Protein AF-A0A540LU12-F1 (afdb_monomer_lite)

Foldseek 3Di:
DDFPQDPDDDDPPDFDADLVRDTDDCVVLPPAAERETEAFLQDPCRVVVLVVVVVVCVVCVVVRYDYHYHHDCPPVNRHVDRSVVVVCSCCVPRVDDD

Structure (mmCIF, N/CA/C/O backbone):
data_AF-A0A540LU12-F1
#
_entry.id   AF-A0A540LU12-F1
#
loop_
_atom_site.group_PDB
_atom_site.id
_atom_site.type_symbol
_atom_site.label_atom_id
_atom_site.label_alt_id
_atom_site.label_comp_id
_atom_site.label_asym_id
_atom_site.label_entity_id
_atom_site.label_seq_id
_atom_site.pdbx_PDB_ins_code
_atom_site.Cartn_x
_atom_site.Cartn_y
_atom_site.Cartn_z
_atom_site.occupancy
_atom_site.B_iso_or_equiv
_atom_site.auth_seq_id
_atom_site.auth_comp_id
_atom_site.auth_asym_id
_atom_site.auth_atom_id
_atom_site.pdbx_PDB_model_num
ATOM 1 N N . MET A 1 1 ? -1.077 17.130 -10.928 1.00 44.38 1 MET A N 1
ATOM 2 C CA . MET A 1 1 ? -1.727 16.957 -9.616 1.00 44.38 1 MET A CA 1
ATOM 3 C C . MET A 1 1 ? -2.831 15.933 -9.783 1.00 44.38 1 MET A C 1
ATOM 5 O O . MET A 1 1 ? -3.861 16.277 -10.338 1.00 44.38 1 MET A O 1
ATOM 9 N N . VAL A 1 2 ? -2.584 14.677 -9.408 1.00 32.06 2 VAL A N 1
ATOM 10 C CA . VAL A 1 2 ? -3.643 13.670 -9.260 1.00 32.06 2 VAL A CA 1
ATOM 11 C C . VAL A 1 2 ? -3.270 12.803 -8.063 1.00 32.06 2 VAL A C 1
ATOM 13 O O . VAL A 1 2 ? -2.608 11.785 -8.199 1.00 32.06 2 VAL A O 1
ATOM 16 N N . VAL A 1 3 ? -3.657 13.248 -6.874 1.00 39.53 3 VAL A N 1
ATOM 17 C CA . VAL A 1 3 ? -4.100 12.313 -5.843 1.00 39.53 3 VAL A CA 1
ATOM 18 C C . VAL A 1 3 ? -5.597 12.557 -5.813 1.00 39.53 3 VAL A C 1
ATOM 20 O O . VAL A 1 3 ? -6.064 13.548 -5.256 1.00 39.53 3 VAL A O 1
ATOM 23 N N . MET A 1 4 ? -6.340 11.758 -6.576 1.00 37.31 4 MET A N 1
ATOM 24 C CA . MET A 1 4 ? -7.790 11.755 -6.468 1.00 37.31 4 MET A CA 1
ATOM 25 C C . MET A 1 4 ? -8.086 11.138 -5.101 1.00 37.31 4 MET A C 1
ATOM 27 O O . MET A 1 4 ? -8.099 9.923 -4.952 1.00 37.31 4 MET A O 1
ATOM 31 N N . LEU A 1 5 ? -8.222 11.989 -4.083 1.00 36.75 5 LEU A N 1
ATOM 32 C CA . LEU A 1 5 ? -8.867 11.636 -2.822 1.00 36.75 5 LEU A CA 1
ATOM 33 C C . LEU A 1 5 ? -10.360 11.496 -3.124 1.00 36.75 5 LEU A C 1
ATOM 35 O O . LEU A 1 5 ? -11.160 12.383 -2.837 1.00 36.75 5 LEU A O 1
ATOM 39 N N . SER A 1 6 ? -10.728 10.416 -3.803 1.00 42.53 6 SER A N 1
ATOM 40 C CA . SER A 1 6 ? -12.113 9.992 -3.891 1.00 42.53 6 SER A CA 1
ATOM 41 C C . SER A 1 6 ? -12.333 8.930 -2.829 1.00 42.53 6 SER A C 1
ATOM 43 O O . SER A 1 6 ? -11.676 7.893 -2.807 1.00 42.53 6 SER A O 1
ATOM 45 N N . VAL A 1 7 ? -13.281 9.188 -1.930 1.00 43.66 7 VAL A N 1
ATOM 46 C CA . VAL A 1 7 ? -13.882 8.123 -1.130 1.00 43.66 7 VAL A CA 1
ATOM 47 C C . VAL A 1 7 ? -14.651 7.258 -2.123 1.00 43.66 7 VAL A C 1
ATOM 49 O O . VAL A 1 7 ? -15.760 7.599 -2.533 1.00 43.66 7 VAL A O 1
ATOM 52 N N . GLN A 1 8 ? -14.014 6.195 -2.610 1.00 49.22 8 GLN A N 1
ATOM 53 C CA . GLN A 1 8 ? -14.644 5.290 -3.556 1.00 49.22 8 GLN A CA 1
ATOM 54 C C . GLN A 1 8 ? -15.532 4.326 -2.770 1.00 49.22 8 GLN A C 1
ATOM 56 O O . GLN A 1 8 ? -15.058 3.575 -1.919 1.00 49.22 8 GLN A O 1
ATOM 61 N N . MET A 1 9 ? -16.831 4.339 -3.059 1.00 53.53 9 MET A N 1
ATOM 62 C CA . MET A 1 9 ? -17.726 3.293 -2.583 1.00 53.53 9 MET A CA 1
ATOM 63 C C . MET A 1 9 ? -17.360 2.000 -3.318 1.00 53.53 9 MET A C 1
ATOM 65 O O . MET A 1 9 ? -17.397 1.961 -4.548 1.00 53.53 9 MET A O 1
ATOM 69 N N . MET A 1 10 ? -16.960 0.960 -2.586 1.00 57.78 10 MET A N 1
ATOM 70 C CA . MET A 1 10 ? -16.684 -0.341 -3.194 1.00 57.78 10 MET A CA 1
ATOM 71 C C . MET A 1 10 ? -18.007 -0.965 -3.646 1.00 57.78 10 MET A C 1
ATOM 73 O O . MET A 1 10 ? -18.908 -1.178 -2.834 1.00 57.78 10 MET A O 1
ATOM 77 N N . ALA A 1 11 ? -18.141 -1.233 -4.945 1.00 56.53 11 ALA A N 1
ATOM 78 C CA . ALA A 1 11 ? -19.260 -2.002 -5.468 1.00 56.53 11 ALA A CA 1
ATOM 79 C C . ALA A 1 11 ? -19.105 -3.464 -5.020 1.00 56.53 11 ALA A C 1
ATOM 81 O O . ALA A 1 11 ? -18.091 -4.096 -5.299 1.00 56.53 11 ALA A O 1
ATOM 82 N N . VAL A 1 12 ? -20.114 -3.995 -4.326 1.00 54.38 12 VAL A N 1
ATOM 83 C CA . VAL A 1 12 ? -20.108 -5.336 -3.700 1.00 54.38 12 VAL A CA 1
ATOM 84 C C . VAL A 1 12 ? -20.090 -6.479 -4.739 1.00 54.38 12 VAL A C 1
ATOM 86 O O . VAL A 1 12 ? -19.945 -7.642 -4.384 1.00 54.38 12 VAL A O 1
ATOM 89 N N . GLU A 1 13 ? -20.207 -6.167 -6.032 1.00 58.88 13 GLU A N 1
ATOM 90 C CA . GLU A 1 13 ? -20.288 -7.148 -7.125 1.00 58.88 13 GLU A CA 1
ATOM 91 C C . GLU A 1 13 ? -18.923 -7.628 -7.657 1.00 58.88 13 GLU A C 1
ATOM 93 O O . GLU A 1 13 ? -18.880 -8.514 -8.510 1.00 58.88 13 GLU A O 1
ATOM 98 N N . TRP A 1 14 ? -17.804 -7.083 -7.167 1.00 73.00 14 TRP A N 1
ATOM 99 C CA . TRP A 1 14 ? -16.457 -7.48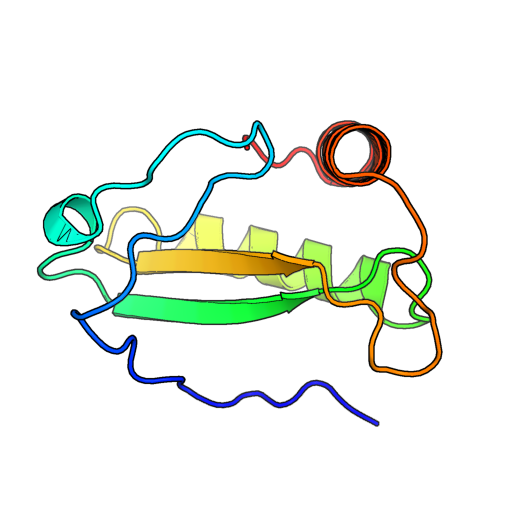9 -7.582 1.00 73.00 14 TRP A CA 1
ATOM 100 C C . TRP A 1 14 ? -15.615 -7.949 -6.390 1.00 73.00 14 TRP A C 1
ATOM 102 O O . TRP A 1 14 ? -15.570 -7.278 -5.361 1.00 73.00 14 TRP A O 1
ATOM 112 N N . ILE A 1 15 ? -14.928 -9.085 -6.548 1.00 82.50 15 ILE A N 1
ATOM 113 C CA . ILE A 1 15 ? -13.973 -9.607 -5.566 1.00 82.50 15 ILE A CA 1
ATOM 114 C C . ILE A 1 15 ? -12.582 -9.075 -5.939 1.00 82.50 15 ILE A C 1
ATOM 116 O O . ILE A 1 15 ? -12.038 -9.485 -6.972 1.00 82.50 15 ILE A O 1
ATOM 120 N N . PRO A 1 16 ? -12.005 -8.144 -5.157 1.00 86.88 16 PRO A N 1
ATOM 121 C CA . PRO A 1 16 ? -10.672 -7.646 -5.435 1.00 86.88 16 PRO A CA 1
ATOM 122 C C . PRO A 1 16 ? -9.628 -8.723 -5.165 1.00 86.88 16 PRO A C 1
ATOM 124 O O . PRO A 1 16 ? -9.796 -9.584 -4.299 1.00 86.88 16 PRO A O 1
ATOM 127 N N . LYS A 1 17 ? -8.524 -8.632 -5.904 1.00 90.94 17 LYS A N 1
ATOM 128 C CA . LYS A 1 17 ? -7.334 -9.441 -5.665 1.00 90.94 17 LYS A CA 1
ATOM 129 C C . LYS A 1 17 ? -6.328 -8.665 -4.819 1.00 90.94 17 LYS A C 1
ATOM 131 O O . LYS A 1 17 ? -6.157 -7.465 -5.035 1.00 90.94 17 LYS A O 1
ATOM 136 N N . ASP A 1 18 ? -5.655 -9.342 -3.894 1.00 92.94 18 ASP A N 1
ATOM 137 C CA . ASP A 1 18 ? -4.480 -8.794 -3.214 1.00 92.94 18 ASP A CA 1
ATOM 138 C C . ASP A 1 18 ? -3.286 -8.680 -4.185 1.00 92.94 18 ASP A C 1
ATOM 140 O O . ASP A 1 18 ? -3.346 -9.105 -5.345 1.00 92.94 18 ASP A O 1
ATOM 144 N N . ILE A 1 19 ? -2.167 -8.121 -3.715 1.00 92.62 19 ILE A N 1
ATOM 145 C CA . ILE A 1 19 ? -0.969 -7.956 -4.551 1.00 92.62 19 ILE A CA 1
ATOM 146 C C . ILE A 1 19 ? -0.379 -9.304 -5.010 1.00 92.62 19 ILE A C 1
ATOM 148 O O . ILE A 1 19 ? 0.275 -9.376 -6.048 1.00 92.62 19 ILE A O 1
ATOM 152 N N . LYS A 1 20 ? -0.684 -10.396 -4.303 1.00 93.25 20 LYS A N 1
ATOM 153 C CA . LYS A 1 20 ? -0.268 -11.768 -4.626 1.00 93.25 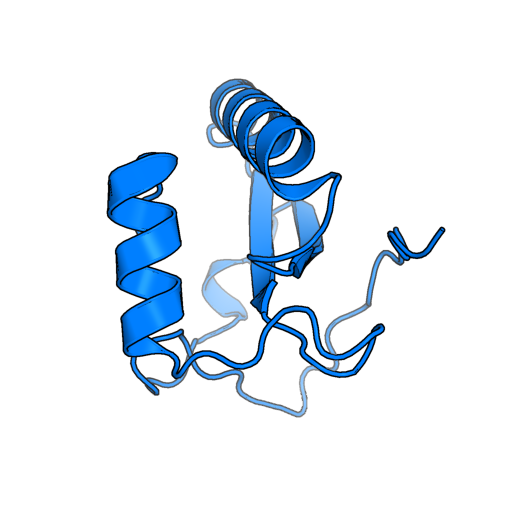20 LYS A CA 1
ATOM 154 C C . LYS A 1 20 ? -1.249 -12.478 -5.574 1.00 93.25 20 LYS A C 1
ATOM 156 O O . LYS A 1 20 ? -0.945 -13.572 -6.042 1.00 93.25 20 LYS A O 1
ATOM 161 N N . GLY A 1 21 ? -2.383 -11.859 -5.911 1.00 92.75 21 GLY A N 1
ATOM 162 C CA . GLY A 1 21 ? -3.406 -12.400 -6.808 1.00 92.75 21 GLY A CA 1
ATOM 163 C C . GLY A 1 21 ? -4.487 -13.248 -6.123 1.00 92.75 21 GLY A C 1
ATOM 164 O O . GLY A 1 21 ? -5.291 -13.873 -6.821 1.00 92.75 21 GLY A O 1
ATOM 165 N N . ASN A 1 22 ? -4.536 -13.283 -4.789 1.00 93.94 22 ASN A N 1
ATOM 166 C CA . ASN A 1 22 ? -5.559 -14.010 -4.033 1.00 93.94 22 ASN A CA 1
ATOM 167 C C . ASN A 1 22 ? -6.837 -13.184 -3.905 1.00 93.94 22 ASN A C 1
ATOM 169 O O . ASN A 1 22 ? -6.775 -11.962 -3.823 1.00 93.94 22 ASN A O 1
ATOM 173 N N . ASP A 1 23 ? -7.992 -13.845 -3.858 1.00 93.94 23 ASP A N 1
ATOM 174 C CA . ASP A 1 23 ? -9.261 -13.173 -3.565 1.00 93.94 23 ASP A CA 1
ATOM 175 C C . ASP A 1 23 ? -9.271 -12.588 -2.150 1.00 93.94 23 ASP A C 1
ATOM 177 O O . ASP A 1 23 ? -8.892 -13.258 -1.189 1.00 93.94 23 ASP A O 1
ATOM 181 N N . VAL A 1 24 ? -9.755 -11.353 -2.026 1.00 90.69 24 VAL A N 1
ATOM 182 C CA . VAL A 1 24 ? -9.942 -10.673 -0.744 1.00 90.69 24 VAL A CA 1
ATOM 183 C C . VAL A 1 24 ? -11.426 -10.649 -0.402 1.00 90.69 24 VAL A C 1
ATOM 185 O O . VAL A 1 24 ? -12.232 -10.030 -1.099 1.00 90.69 24 VAL A O 1
ATOM 188 N N . ASP A 1 25 ? -11.789 -11.297 0.706 1.00 89.94 25 ASP A N 1
ATOM 189 C CA . ASP A 1 25 ? -13.131 -11.184 1.270 1.00 89.94 25 ASP A CA 1
ATOM 190 C C . ASP A 1 25 ? -13.310 -9.806 1.918 1.00 89.94 25 ASP A C 1
ATOM 192 O O . ASP A 1 25 ? -12.756 -9.515 2.976 1.00 89.94 25 ASP A O 1
ATOM 196 N N . LEU A 1 26 ? -14.125 -8.955 1.298 1.00 86.81 26 LEU A N 1
ATOM 197 C CA . LEU A 1 26 ? -14.395 -7.607 1.793 1.00 86.81 26 LEU A CA 1
ATOM 198 C C . LEU A 1 26 ? -15.202 -7.575 3.093 1.00 86.81 26 LEU A C 1
ATOM 200 O O . LEU A 1 26 ? -15.250 -6.536 3.755 1.00 86.81 26 LEU A O 1
ATOM 204 N N . SER A 1 27 ? -15.811 -8.695 3.495 1.00 88.12 27 SER A N 1
ATOM 205 C CA . SER A 1 27 ? -16.546 -8.787 4.754 1.00 88.12 27 SER A CA 1
ATOM 206 C C . SER A 1 27 ? -15.656 -8.509 5.975 1.00 88.12 27 SER A C 1
ATOM 208 O O . SER A 1 27 ? -16.150 -7.974 6.971 1.00 88.12 27 SER A O 1
ATOM 210 N N . ILE A 1 28 ? -14.338 -8.747 5.871 1.00 89.75 28 ILE A N 1
ATOM 211 C CA . ILE A 1 28 ? -13.349 -8.473 6.933 1.00 89.75 28 ILE A CA 1
ATOM 212 C C . ILE A 1 28 ? -13.240 -6.983 7.291 1.00 89.75 28 ILE A C 1
ATOM 214 O O . ILE A 1 28 ? -12.750 -6.625 8.363 1.00 89.75 28 ILE A O 1
ATOM 218 N N . TYR A 1 29 ? -13.693 -6.106 6.395 1.00 89.06 29 TYR A N 1
ATOM 219 C CA . TYR A 1 29 ? -13.665 -4.657 6.568 1.00 89.06 29 TYR A CA 1
ATOM 220 C C . TYR A 1 29 ? -14.983 -4.090 7.112 1.00 89.06 29 TYR A C 1
ATOM 222 O O . TYR A 1 29 ? -15.101 -2.883 7.329 1.00 89.06 29 TYR A O 1
ATOM 230 N N . LYS A 1 30 ? -15.999 -4.930 7.349 1.00 87.44 30 LYS A N 1
ATOM 231 C CA . LYS A 1 30 ? -17.306 -4.478 7.835 1.00 87.44 30 LYS A CA 1
ATOM 232 C C . LYS A 1 30 ? -17.179 -3.770 9.188 1.00 87.44 30 LYS A C 1
ATOM 234 O O . LYS A 1 30 ? -16.624 -4.313 10.138 1.00 87.44 30 LYS A O 1
ATOM 239 N N . GLY A 1 31 ? -17.751 -2.568 9.279 1.00 87.31 31 GLY A N 1
ATOM 240 C CA . GLY A 1 31 ? -17.707 -1.739 10.489 1.00 87.31 31 GLY A CA 1
ATOM 241 C C . GLY A 1 31 ? -16.420 -0.926 10.655 1.00 87.31 31 GLY A C 1
ATOM 242 O O . GLY A 1 31 ? -16.314 -0.188 11.629 1.00 87.31 31 GLY A O 1
ATOM 243 N N . LYS A 1 32 ? -15.474 -1.028 9.711 1.00 90.25 32 LYS A N 1
ATOM 244 C CA . LYS A 1 32 ? -14.263 -0.207 9.673 1.00 90.25 32 LYS A CA 1
ATOM 245 C C . LYS A 1 32 ? -14.455 1.037 8.803 1.00 90.25 32 LYS A C 1
ATOM 247 O O . LYS A 1 32 ? -15.253 1.040 7.865 1.00 90.25 32 LYS A O 1
ATOM 252 N N . VAL A 1 33 ? -13.688 2.084 9.091 1.00 91.25 33 VAL A N 1
ATOM 253 C CA . VAL A 1 33 ? -13.496 3.232 8.199 1.00 91.25 33 VAL A CA 1
ATOM 254 C C . VAL A 1 33 ? -12.372 2.891 7.227 1.00 91.25 33 VAL A C 1
ATOM 256 O O . VAL A 1 33 ? -11.279 2.525 7.652 1.00 91.25 33 VAL A O 1
ATOM 259 N N . LEU A 1 34 ? -12.635 3.013 5.925 1.00 89.75 34 LEU A N 1
ATOM 260 C CA . LEU A 1 34 ? -11.675 2.664 4.878 1.00 89.75 34 LEU A CA 1
ATOM 261 C C . LEU A 1 34 ? -11.185 3.911 4.150 1.00 89.75 34 LEU A C 1
ATOM 263 O O . LEU A 1 34 ? -11.987 4.680 3.619 1.00 89.75 34 LEU A O 1
ATOM 267 N N . LEU A 1 35 ? -9.867 4.071 4.070 1.00 89.75 35 LEU A N 1
ATOM 268 C CA . LEU A 1 35 ? -9.230 4.962 3.109 1.00 89.75 35 LEU A CA 1
ATOM 269 C C . LEU A 1 35 ? -8.827 4.149 1.879 1.00 89.75 35 LEU A C 1
ATOM 271 O O . LEU A 1 35 ? -7.878 3.371 1.919 1.00 89.75 35 LEU A O 1
ATOM 275 N N . VAL A 1 36 ? -9.549 4.339 0.778 1.00 88.06 36 VAL A N 1
ATOM 276 C CA . VAL A 1 36 ? -9.230 3.730 -0.519 1.00 88.06 36 VAL A CA 1
ATOM 277 C C . VAL A 1 36 ? -8.395 4.720 -1.323 1.00 88.06 36 VAL A C 1
ATOM 279 O O . VAL A 1 36 ? -8.823 5.855 -1.523 1.00 88.06 36 VAL A O 1
ATOM 282 N N . ILE A 1 37 ? -7.203 4.320 -1.765 1.00 88.31 37 ILE A N 1
ATOM 283 C CA . ILE A 1 37 ? -6.255 5.231 -2.414 1.00 88.31 37 ILE A CA 1
ATOM 284 C C . ILE A 1 37 ? -5.522 4.569 -3.579 1.00 88.31 37 ILE A C 1
ATOM 286 O O . ILE A 1 37 ? -5.074 3.431 -3.484 1.00 88.31 37 ILE A O 1
ATOM 290 N N . ASN A 1 38 ? -5.354 5.311 -4.674 1.00 90.75 38 ASN A N 1
ATOM 291 C CA . ASN A 1 38 ? -4.478 4.908 -5.770 1.00 90.75 38 ASN A CA 1
ATOM 292 C C . ASN A 1 38 ? -3.033 5.330 -5.475 1.00 90.75 38 ASN A C 1
ATOM 294 O O . ASN A 1 38 ? -2.790 6.489 -5.131 1.00 90.75 38 ASN A O 1
ATOM 298 N N . VAL A 1 39 ? -2.079 4.417 -5.656 1.00 91.19 39 VAL A N 1
ATOM 299 C CA . VAL A 1 39 ? -0.647 4.660 -5.408 1.00 91.19 39 VAL A CA 1
ATOM 300 C C . VAL A 1 39 ? 0.193 4.463 -6.671 1.00 91.19 39 VAL A C 1
ATOM 302 O O . VAL A 1 39 ? -0.232 3.811 -7.626 1.00 91.19 39 VAL A O 1
ATOM 305 N N . ALA A 1 40 ? 1.371 5.089 -6.679 1.00 93.00 40 ALA A N 1
ATOM 306 C CA . ALA A 1 40 ? 2.366 4.992 -7.742 1.00 93.00 40 ALA A CA 1
ATOM 307 C C . ALA A 1 40 ? 3.785 5.021 -7.140 1.00 93.00 40 ALA A C 1
ATOM 309 O O . ALA A 1 40 ? 4.059 5.878 -6.295 1.00 93.00 40 ALA A O 1
ATOM 310 N N . SER A 1 41 ? 4.710 4.163 -7.584 1.00 91.69 41 SER A N 1
ATOM 311 C CA . SER A 1 41 ? 6.087 4.089 -7.057 1.00 91.69 41 SER A CA 1
ATOM 312 C C . SER A 1 41 ? 7.032 5.143 -7.642 1.00 91.69 41 SER A C 1
ATOM 314 O O . SER A 1 41 ? 8.013 5.520 -7.002 1.00 91.69 41 SER A O 1
ATOM 316 N N . LYS A 1 42 ? 6.765 5.635 -8.860 1.00 90.12 42 LYS A N 1
ATOM 317 C CA . LYS A 1 42 ? 7.612 6.614 -9.577 1.00 90.12 42 LYS A CA 1
ATOM 318 C C . LYS A 1 42 ? 7.029 8.031 -9.582 1.00 90.12 42 LYS A C 1
ATOM 320 O O . LYS A 1 42 ? 7.362 8.837 -10.452 1.00 90.12 42 LYS A O 1
ATOM 325 N N . CYS A 1 43 ? 6.144 8.347 -8.640 1.00 89.44 43 CYS A N 1
ATOM 326 C CA . CYS A 1 43 ? 5.598 9.689 -8.480 1.00 89.44 43 CYS A CA 1
ATOM 327 C C . CYS A 1 43 ? 6.537 10.555 -7.624 1.00 89.44 43 CYS A C 1
ATOM 329 O O . CYS A 1 43 ? 7.133 10.094 -6.654 1.00 89.44 43 CYS A O 1
ATOM 331 N N . GLY A 1 44 ? 6.641 11.851 -7.933 1.00 88.00 44 GLY A N 1
ATOM 332 C CA . GLY A 1 44 ? 7.427 12.789 -7.114 1.00 88.00 44 GLY A CA 1
ATOM 333 C C . GLY A 1 44 ? 6.926 12.917 -5.667 1.00 88.00 44 GLY A C 1
ATOM 334 O O . GLY A 1 44 ? 7.676 13.354 -4.802 1.00 88.00 44 GLY A O 1
ATOM 335 N N . LEU A 1 45 ? 5.682 12.502 -5.405 1.00 89.81 45 LEU A N 1
ATOM 336 C CA . LEU A 1 45 ? 5.034 12.524 -4.090 1.00 89.81 45 LEU A CA 1
ATOM 337 C C . LEU A 1 45 ? 5.068 11.165 -3.375 1.00 89.81 45 LEU A C 1
ATOM 339 O O . LEU A 1 45 ? 4.563 11.052 -2.265 1.00 89.81 45 LEU A O 1
ATOM 343 N N . THR A 1 46 ? 5.642 10.122 -3.988 1.00 89.94 46 THR A N 1
ATOM 344 C CA . THR A 1 46 ? 5.595 8.754 -3.450 1.00 89.94 46 THR A CA 1
ATOM 345 C C . THR A 1 46 ? 6.153 8.680 -2.030 1.00 89.94 46 THR A C 1
ATOM 347 O O . THR A 1 46 ? 5.513 8.091 -1.168 1.00 89.94 46 THR A O 1
ATOM 350 N N . ASN A 1 47 ? 7.308 9.303 -1.762 1.00 89.69 47 ASN A N 1
ATOM 351 C CA . ASN A 1 47 ? 7.922 9.223 -0.432 1.00 89.69 47 ASN A CA 1
ATOM 352 C C . ASN A 1 47 ? 7.049 9.882 0.647 1.00 89.69 47 ASN A C 1
ATOM 354 O O . ASN A 1 47 ? 6.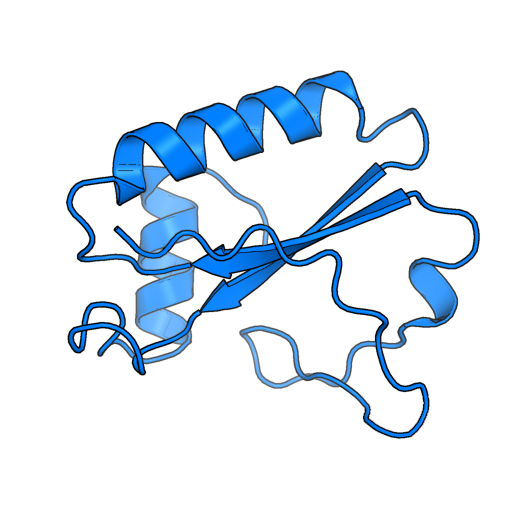711 9.222 1.621 1.00 89.69 47 ASN A O 1
ATOM 358 N N . SER A 1 48 ? 6.628 11.138 0.448 1.00 91.56 48 SER A N 1
ATOM 359 C CA . SER A 1 48 ? 5.788 11.841 1.428 1.00 91.56 48 SER A CA 1
ATOM 360 C C . SER A 1 48 ? 4.449 11.139 1.636 1.00 91.56 48 SER A C 1
ATOM 362 O O . SER A 1 48 ? 4.020 10.972 2.771 1.00 91.56 48 SER A O 1
ATOM 364 N N . ASN A 1 49 ? 3.823 10.654 0.559 1.00 89.25 49 ASN A N 1
ATOM 365 C CA . ASN A 1 49 ? 2.543 9.962 0.658 1.00 89.25 49 ASN A CA 1
ATOM 366 C C . ASN A 1 49 ? 2.661 8.668 1.472 1.00 89.25 49 ASN A C 1
ATOM 368 O O . ASN A 1 49 ? 1.849 8.449 2.362 1.00 89.25 49 ASN A O 1
ATOM 372 N N . TYR A 1 50 ? 3.649 7.808 1.200 1.00 90.31 50 TYR A N 1
ATOM 373 C CA . TYR A 1 50 ? 3.802 6.566 1.967 1.00 90.31 50 TYR A CA 1
ATOM 374 C C . TYR A 1 50 ? 4.151 6.828 3.438 1.00 90.31 50 TYR A C 1
ATOM 376 O O . TYR A 1 50 ? 3.643 6.114 4.303 1.00 90.31 50 TYR A O 1
ATOM 384 N N . ASP A 1 51 ? 4.942 7.862 3.738 1.00 89.88 51 ASP A N 1
ATOM 385 C CA . ASP A 1 51 ? 5.250 8.257 5.118 1.00 89.88 51 ASP A CA 1
ATOM 386 C C . ASP A 1 51 ? 3.999 8.749 5.865 1.00 89.88 51 ASP A C 1
ATOM 388 O O . ASP A 1 51 ? 3.738 8.320 6.992 1.00 89.88 51 ASP A O 1
ATOM 392 N N . GLU A 1 52 ? 3.196 9.609 5.236 1.00 92.06 52 GLU A N 1
ATOM 393 C CA . GLU A 1 52 ? 1.944 10.124 5.803 1.00 92.06 52 GLU A CA 1
ATOM 394 C C . GLU A 1 52 ? 0.895 9.018 5.975 1.00 92.06 52 GLU A C 1
ATOM 396 O O . GLU A 1 52 ? 0.244 8.947 7.018 1.00 92.06 52 GLU A O 1
ATOM 401 N N . LEU A 1 53 ? 0.764 8.107 5.003 1.00 92.19 53 LEU A N 1
ATOM 402 C CA . LEU A 1 53 ? -0.130 6.949 5.096 1.00 92.19 53 LEU A CA 1
ATOM 403 C C . LEU A 1 53 ? 0.279 6.016 6.239 1.00 92.19 53 LEU A C 1
ATOM 405 O O . LEU A 1 53 ? -0.584 5.547 6.979 1.00 92.19 53 LEU A O 1
ATOM 409 N N . ASN A 1 54 ? 1.582 5.782 6.427 1.00 90.94 54 ASN A N 1
ATOM 410 C CA . ASN A 1 54 ? 2.080 4.993 7.552 1.00 90.94 54 ASN A CA 1
ATOM 411 C C . ASN A 1 54 ? 1.739 5.653 8.890 1.00 90.94 54 ASN A C 1
ATOM 413 O O . ASN A 1 54 ? 1.237 4.985 9.792 1.00 90.94 54 ASN A O 1
ATOM 417 N N . GLN A 1 55 ? 1.983 6.960 9.022 1.00 93.31 55 GLN A N 1
ATOM 418 C CA . GLN A 1 55 ? 1.643 7.704 10.237 1.00 93.31 55 GLN A CA 1
ATOM 419 C C . GLN A 1 55 ? 0.141 7.651 10.522 1.00 93.31 55 GLN A C 1
ATOM 421 O O . GLN A 1 55 ? -0.267 7.349 11.643 1.00 93.31 55 GLN A O 1
ATOM 426 N N . LEU A 1 56 ? -0.685 7.883 9.500 1.00 92.75 56 LEU A N 1
ATOM 427 C CA . LEU A 1 56 ? -2.137 7.813 9.611 1.00 92.75 56 LEU A CA 1
ATOM 428 C C . LEU A 1 56 ? -2.592 6.421 10.065 1.00 92.75 56 LEU A C 1
ATOM 430 O O . LEU A 1 56 ? -3.381 6.308 11.002 1.00 92.75 56 LEU A O 1
ATOM 434 N N . TYR A 1 57 ? -2.060 5.364 9.450 1.00 93.12 57 TYR A N 1
ATOM 435 C CA . TYR A 1 57 ? -2.395 3.997 9.825 1.00 93.12 57 TYR A CA 1
ATOM 436 C C . TYR A 1 57 ? -1.987 3.688 11.270 1.00 93.12 57 TYR A C 1
ATOM 438 O O . TYR A 1 57 ? -2.806 3.179 12.029 1.00 93.12 57 TYR A O 1
ATOM 446 N N . GLN A 1 58 ? -0.776 4.058 11.705 1.00 94.12 58 GLN A N 1
ATOM 447 C CA . GLN A 1 58 ? -0.361 3.829 13.097 1.00 94.12 58 GLN A CA 1
ATOM 448 C C . GLN A 1 58 ? -1.245 4.560 14.113 1.00 94.12 58 GLN A C 1
ATOM 450 O O . GLN A 1 58 ? -1.494 4.018 15.187 1.00 94.12 58 GLN A O 1
ATOM 455 N N . ASN A 1 59 ? -1.749 5.750 13.779 1.00 96.38 59 ASN A N 1
ATOM 456 C CA . ASN A 1 59 ? -2.593 6.531 14.685 1.00 96.38 59 ASN A CA 1
ATOM 457 C C . ASN A 1 59 ? -4.002 5.940 14.864 1.00 96.38 59 ASN A C 1
ATOM 459 O O . ASN A 1 59 ? -4.609 6.120 15.923 1.00 96.38 59 ASN A O 1
ATOM 463 N N . TYR A 1 60 ? -4.535 5.255 13.844 1.00 96.12 60 TYR A N 1
ATOM 464 C CA . TYR A 1 60 ? -5.957 4.894 13.797 1.00 96.12 60 TYR A CA 1
ATOM 465 C C . TYR A 1 60 ? -6.261 3.405 13.596 1.00 96.12 60 TYR A C 1
ATOM 467 O O . TYR A 1 60 ? -7.414 3.021 13.787 1.00 96.12 60 TYR A O 1
ATOM 475 N N . LYS A 1 61 ? -5.285 2.545 13.270 1.00 93.88 61 LYS A N 1
ATOM 476 C CA . LYS A 1 61 ? -5.516 1.104 13.022 1.00 93.88 61 LYS A CA 1
ATOM 477 C C . LYS A 1 61 ? -6.301 0.407 14.144 1.00 93.88 61 LYS A C 1
ATOM 479 O O . LYS A 1 61 ? -7.220 -0.362 13.878 1.00 93.88 61 LYS A O 1
ATOM 484 N N . ASP A 1 62 ? -6.023 0.760 15.400 1.00 96.19 62 ASP A N 1
ATOM 485 C CA . ASP A 1 62 ? -6.660 0.159 16.580 1.00 96.19 62 ASP A CA 1
ATOM 486 C C . ASP A 1 62 ? -8.069 0.731 16.857 1.00 96.19 62 ASP A C 1
ATOM 488 O O . ASP A 1 62 ? -8.773 0.271 17.752 1.00 96.19 62 ASP A O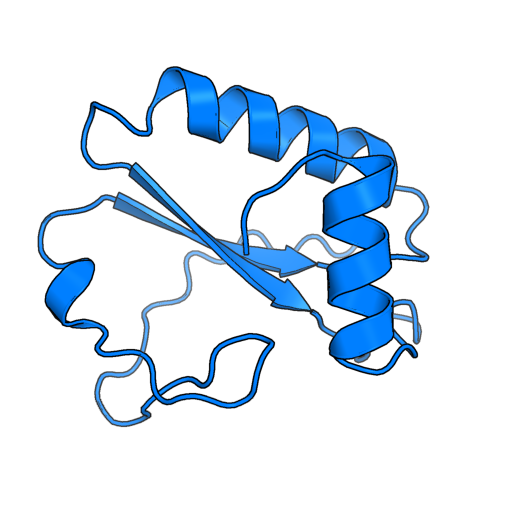 1
ATOM 492 N N . GLN A 1 63 ? -8.502 1.723 16.071 1.00 96.00 63 GLN A N 1
ATOM 493 C CA . GLN A 1 63 ? -9.813 2.380 16.145 1.00 96.00 63 GLN A CA 1
ATOM 494 C C . GLN A 1 63 ? -10.746 1.945 15.000 1.00 96.00 63 GLN A C 1
ATOM 496 O O . GLN A 1 63 ? -11.744 2.607 14.719 1.00 96.00 63 GLN A O 1
ATOM 501 N N . GLY A 1 64 ? -10.428 0.836 14.325 1.00 92.62 64 GLY A N 1
ATOM 502 C CA . GLY A 1 64 ? -11.221 0.326 13.207 1.00 92.62 64 GLY A CA 1
ATOM 503 C C . GLY A 1 64 ? -10.989 1.092 11.904 1.00 92.62 64 GLY A C 1
ATOM 504 O O . GLY A 1 64 ? -11.932 1.288 11.144 1.00 92.62 64 GLY A O 1
ATOM 505 N N . PHE A 1 65 ? -9.757 1.532 11.644 1.00 92.69 65 PHE A N 1
ATOM 506 C CA . PHE A 1 65 ? -9.361 2.189 10.397 1.00 92.69 65 PHE A CA 1
ATOM 507 C C . PHE A 1 65 ? -8.439 1.295 9.563 1.00 92.69 65 PHE A C 1
ATOM 509 O O . PHE A 1 65 ? -7.532 0.673 10.106 1.00 92.69 65 PHE A O 1
ATOM 516 N N . GLU A 1 66 ? -8.642 1.263 8.246 1.00 92.31 66 GLU A N 1
ATOM 517 C CA . GLU A 1 66 ? -7.791 0.527 7.301 1.00 92.31 66 GLU A CA 1
ATOM 518 C C . GLU A 1 66 ? -7.516 1.351 6.045 1.00 92.31 66 GLU A C 1
ATOM 520 O O . GLU A 1 66 ? -8.334 2.176 5.626 1.00 92.31 66 GLU A O 1
ATOM 525 N N . ILE A 1 67 ? -6.376 1.080 5.409 1.00 90.81 67 ILE A N 1
ATOM 526 C CA . ILE A 1 67 ? -5.996 1.681 4.129 1.00 90.81 67 ILE A CA 1
ATOM 527 C C . ILE A 1 67 ? -5.964 0.587 3.063 1.00 90.81 67 ILE A C 1
ATOM 529 O O . ILE A 1 67 ? -5.236 -0.392 3.199 1.00 90.81 67 ILE A O 1
ATOM 533 N N . LEU A 1 68 ? -6.722 0.776 1.983 1.00 90.75 68 LEU A N 1
ATOM 534 C CA . LEU A 1 68 ? -6.689 -0.079 0.799 1.00 90.75 68 LEU A CA 1
ATOM 535 C C . LEU A 1 68 ? -5.967 0.669 -0.324 1.00 90.75 68 LEU A C 1
ATOM 537 O O . LEU A 1 68 ? -6.530 1.578 -0.941 1.00 90.75 68 LEU A O 1
ATOM 541 N N . ALA A 1 69 ? -4.705 0.309 -0.555 1.00 90.75 69 ALA A N 1
ATOM 542 C CA . ALA A 1 69 ? -3.864 0.920 -1.576 1.00 90.75 69 ALA A CA 1
ATOM 543 C C . ALA A 1 69 ? -3.909 0.114 -2.882 1.00 90.75 69 ALA A C 1
ATOM 545 O O . ALA A 1 69 ? -3.579 -1.070 -2.901 1.00 90.75 69 ALA A O 1
ATOM 546 N N . PHE A 1 70 ? -4.281 0.771 -3.979 1.00 90.75 70 PHE A N 1
ATOM 547 C CA . PHE A 1 70 ? -4.377 0.184 -5.313 1.00 90.75 70 PHE A CA 1
ATOM 548 C C . PHE A 1 70 ? -3.283 0.769 -6.216 1.00 90.75 70 PHE A C 1
ATOM 550 O O . PHE A 1 70 ? -3.368 1.939 -6.604 1.00 90.75 70 PHE A O 1
ATOM 557 N N . PRO A 1 71 ? -2.234 0.000 -6.558 1.00 92.12 71 PRO A N 1
ATOM 558 C CA . PRO A 1 71 ? -1.231 0.450 -7.515 1.00 92.12 71 PRO A CA 1
ATOM 559 C C . PRO A 1 71 ? -1.881 0.749 -8.871 1.00 92.12 71 PRO A C 1
ATOM 561 O O . PRO A 1 71 ? -2.637 -0.068 -9.397 1.00 92.12 71 PRO A O 1
ATOM 564 N N . CYS A 1 72 ? -1.621 1.930 -9.439 1.00 91.38 72 CYS A N 1
ATOM 565 C CA . CYS A 1 72 ? -2.284 2.372 -10.664 1.00 91.38 72 CYS A CA 1
ATOM 566 C C . CYS A 1 72 ? -1.319 3.047 -11.641 1.00 91.38 72 CYS A C 1
ATOM 568 O O . CYS A 1 72 ? -0.757 4.109 -11.376 1.00 91.38 72 CYS A O 1
ATOM 570 N N . ASN A 1 73 ? -1.191 2.463 -12.836 1.00 93.38 73 ASN A N 1
ATOM 571 C CA . ASN A 1 73 ? -0.289 2.961 -13.875 1.00 93.38 73 ASN A CA 1
ATOM 572 C C . ASN A 1 73 ? -0.943 3.959 -14.854 1.00 93.38 73 ASN A C 1
ATOM 574 O O . ASN A 1 73 ? -0.320 4.404 -15.815 1.00 93.38 73 ASN A O 1
ATOM 578 N N . GLN A 1 74 ? -2.211 4.320 -14.644 1.00 90.06 74 GLN A N 1
ATOM 579 C CA . GLN A 1 74 ? -2.982 5.135 -15.595 1.00 90.06 74 GLN A CA 1
ATOM 580 C C . GLN A 1 74 ? -2.680 6.641 -15.494 1.00 90.06 74 GLN A C 1
ATOM 582 O O . GLN A 1 74 ? -3.114 7.421 -16.340 1.00 90.06 74 GLN A O 1
ATOM 587 N N . PHE A 1 75 ? -1.895 7.059 -14.498 1.00 86.94 75 PHE A N 1
ATOM 588 C CA . PHE A 1 75 ? -1.530 8.454 -14.264 1.00 86.94 75 PHE A CA 1
ATOM 589 C C . PHE A 1 75 ? -0.045 8.671 -14.555 1.00 86.94 75 PHE A C 1
ATOM 591 O O . PHE A 1 75 ? 0.819 8.417 -13.720 1.00 86.94 75 PHE A O 1
ATOM 598 N N . GLY A 1 76 ? 0.266 9.113 -15.775 1.00 90.06 76 GLY A N 1
ATOM 599 C CA . GLY A 1 76 ? 1.645 9.413 -16.176 1.00 90.06 76 GLY A CA 1
ATOM 600 C C . GLY A 1 76 ? 2.579 8.198 -16.222 1.00 90.06 76 GLY A C 1
ATOM 601 O O . GLY A 1 76 ? 3.792 8.382 -16.189 1.00 90.06 76 GLY A O 1
ATOM 602 N N . SER A 1 77 ? 2.037 6.974 -16.290 1.00 93.06 77 SER A N 1
ATOM 603 C CA . SER A 1 77 ? 2.810 5.720 -16.315 1.00 93.06 77 SER A CA 1
ATOM 604 C C . SER A 1 77 ? 3.790 5.568 -15.137 1.00 93.06 77 SER A C 1
ATOM 606 O O . SER A 1 77 ? 4.919 5.099 -15.297 1.00 93.06 77 SER A O 1
ATOM 608 N N . GLN A 1 78 ? 3.375 6.023 -13.950 1.00 91.75 78 GLN A N 1
ATOM 609 C CA . GLN A 1 78 ? 4.222 6.088 -12.754 1.00 91.75 78 GLN A CA 1
ATOM 610 C C . GLN A 1 78 ? 4.223 4.805 -11.906 1.00 91.75 78 GLN A C 1
ATOM 612 O O . GLN A 1 78 ? 4.924 4.758 -10.896 1.00 91.75 78 GLN A O 1
ATOM 617 N N . GLU A 1 79 ? 3.503 3.762 -12.319 1.00 94.50 79 GLU A N 1
ATOM 618 C CA . GLU A 1 79 ? 3.487 2.454 -11.655 1.00 94.50 79 GLU A CA 1
ATOM 619 C C . GLU A 1 79 ? 3.679 1.303 -12.666 1.00 94.50 79 GLU A C 1
ATOM 621 O O . GLU A 1 79 ? 2.809 0.449 -12.817 1.00 94.50 79 GLU A O 1
ATOM 626 N N . PRO A 1 80 ? 4.784 1.285 -13.440 1.00 94.88 80 PRO A N 1
ATOM 627 C CA . PRO A 1 80 ? 4.966 0.325 -14.530 1.00 94.88 80 PRO A CA 1
ATOM 628 C C . PRO A 1 80 ? 5.451 -1.057 -14.065 1.00 94.88 80 PRO A C 1
ATOM 630 O O . PRO A 1 80 ? 5.665 -1.925 -14.908 1.00 94.88 80 PRO A O 1
ATOM 633 N N . GLY A 1 81 ? 5.715 -1.231 -12.767 1.00 94.12 81 GLY A N 1
ATOM 634 C CA . GLY A 1 81 ? 6.231 -2.480 -12.211 1.00 94.12 81 GLY A CA 1
ATOM 635 C C . GLY A 1 81 ? 5.172 -3.579 -12.161 1.00 94.12 81 GLY A C 1
ATOM 636 O O . GLY A 1 81 ? 3.971 -3.318 -12.140 1.00 94.12 81 GLY A O 1
ATOM 637 N N . SER A 1 82 ? 5.630 -4.822 -12.117 1.00 95.75 82 SER A N 1
ATOM 638 C CA . SER A 1 82 ? 4.815 -5.978 -11.751 1.00 95.75 82 SER A CA 1
ATOM 639 C C . SER A 1 82 ? 4.396 -5.913 -10.279 1.00 95.75 82 SER A C 1
ATOM 641 O O . SER A 1 82 ? 5.052 -5.261 -9.466 1.00 95.75 82 SER A O 1
ATOM 643 N N . ASN A 1 83 ? 3.351 -6.656 -9.905 1.00 94.25 83 ASN A N 1
ATOM 644 C CA . ASN A 1 83 ? 2.906 -6.746 -8.511 1.00 94.25 83 ASN A CA 1
ATOM 645 C C . ASN A 1 83 ? 4.048 -7.085 -7.543 1.00 94.25 83 ASN A C 1
ATOM 647 O O . ASN A 1 83 ? 4.134 -6.494 -6.473 1.00 94.25 83 ASN A O 1
ATOM 651 N N . LYS A 1 84 ? 4.950 -7.990 -7.942 1.00 94.69 84 LYS A N 1
ATOM 652 C CA . LYS A 1 84 ? 6.106 -8.367 -7.128 1.00 94.69 84 LYS A CA 1
ATOM 653 C C . LYS A 1 84 ? 7.087 -7.208 -6.938 1.00 94.69 84 LYS A C 1
ATOM 655 O O . LYS A 1 84 ? 7.555 -6.986 -5.829 1.00 94.69 84 LYS A O 1
ATOM 660 N N . GLU A 1 85 ? 7.403 -6.470 -8.000 1.00 95.00 85 GLU A N 1
ATOM 661 C CA . GLU A 1 85 ? 8.303 -5.311 -7.905 1.00 95.00 85 GLU A CA 1
ATOM 662 C C . GLU A 1 85 ? 7.698 -4.199 -7.043 1.00 95.00 85 GLU A C 1
ATOM 664 O O . GLU A 1 85 ? 8.421 -3.530 -6.307 1.00 95.00 85 GLU A O 1
ATOM 669 N N . ILE A 1 86 ? 6.376 -4.023 -7.114 1.00 94.00 86 ILE A N 1
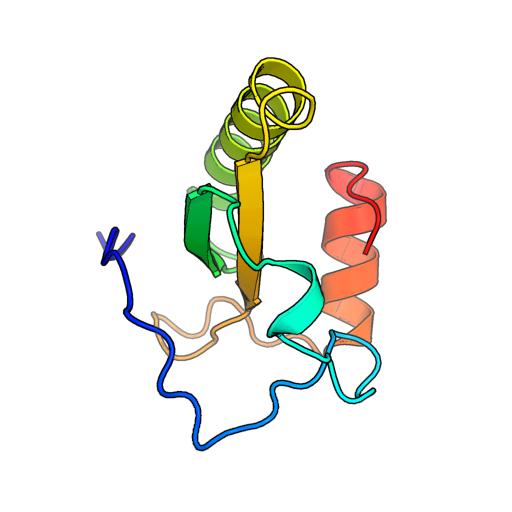ATOM 670 C CA . ILE A 1 86 ? 5.642 -3.063 -6.289 1.00 94.00 86 ILE A CA 1
ATOM 671 C C . ILE A 1 86 ? 5.651 -3.509 -4.821 1.00 94.00 86 ILE A C 1
ATOM 673 O O . ILE A 1 86 ? 5.990 -2.709 -3.953 1.00 94.00 86 ILE A O 1
ATOM 677 N N . GLU A 1 87 ? 5.349 -4.778 -4.530 1.00 92.69 87 GLU A N 1
ATOM 678 C CA . GLU A 1 87 ? 5.428 -5.341 -3.174 1.00 92.69 87 GLU A CA 1
ATOM 679 C C . GLU A 1 87 ? 6.831 -5.149 -2.583 1.00 92.69 87 GLU A C 1
ATOM 681 O O . GLU A 1 87 ? 6.978 -4.575 -1.503 1.00 92.69 87 GLU A O 1
ATOM 686 N N . ASP A 1 88 ? 7.871 -5.547 -3.322 1.00 92.69 88 ASP A N 1
ATOM 687 C CA . ASP A 1 88 ? 9.262 -5.414 -2.893 1.00 92.69 88 ASP A CA 1
ATOM 688 C C . ASP A 1 88 ? 9.620 -3.936 -2.643 1.00 92.69 88 ASP A C 1
ATOM 690 O O . ASP A 1 88 ? 10.241 -3.614 -1.627 1.00 92.69 88 ASP A O 1
ATOM 694 N N . PHE A 1 89 ? 9.193 -3.011 -3.511 1.00 91.44 89 PHE A N 1
ATOM 695 C CA . PHE A 1 89 ? 9.416 -1.574 -3.333 1.00 91.44 89 PHE A CA 1
ATOM 696 C C . PHE A 1 89 ? 8.787 -1.048 -2.039 1.00 91.44 89 PHE A C 1
ATOM 698 O O . PHE A 1 89 ? 9.468 -0.385 -1.253 1.00 91.44 89 PHE A O 1
ATOM 705 N 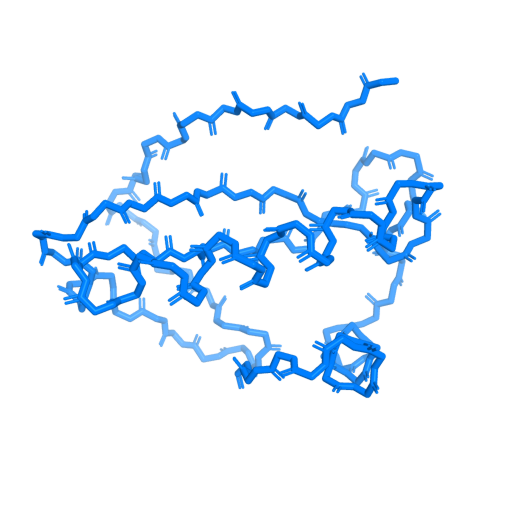N . VAL A 1 90 ? 7.512 -1.356 -1.788 1.00 88.94 90 VAL A N 1
ATOM 706 C CA . VAL A 1 90 ? 6.795 -0.814 -0.627 1.00 88.94 90 VAL A CA 1
ATOM 707 C C . VAL A 1 90 ? 7.294 -1.445 0.679 1.00 88.94 90 VAL A C 1
ATOM 709 O O . VAL A 1 90 ? 7.558 -0.727 1.649 1.00 88.94 90 VAL A O 1
ATOM 712 N N . CYS A 1 91 ? 7.504 -2.763 0.704 1.00 87.69 91 CYS A N 1
ATOM 713 C CA . CYS A 1 91 ? 7.988 -3.482 1.885 1.00 87.69 91 CYS A CA 1
ATOM 714 C C . CYS A 1 91 ? 9.415 -3.066 2.269 1.00 87.69 91 CYS A C 1
ATOM 716 O O . CYS A 1 91 ? 9.697 -2.814 3.442 1.00 87.69 91 CYS A O 1
ATOM 718 N N . THR A 1 92 ? 10.327 -2.943 1.297 1.00 87.06 92 THR A N 1
ATOM 719 C CA . THR A 1 92 ? 11.732 -2.605 1.592 1.00 87.06 92 THR A CA 1
ATOM 720 C C . THR A 1 92 ? 11.926 -1.136 1.942 1.00 87.06 92 THR A C 1
ATOM 722 O O . THR A 1 92 ? 12.695 -0.815 2.850 1.00 87.06 92 THR A O 1
ATOM 725 N N . ARG A 1 93 ? 11.232 -0.233 1.241 1.00 83.12 93 ARG A N 1
ATOM 726 C CA . ARG A 1 93 ? 11.444 1.211 1.376 1.00 83.12 93 ARG A CA 1
ATOM 727 C C . ARG A 1 93 ? 10.614 1.833 2.491 1.00 83.12 93 ARG A C 1
ATOM 729 O O . ARG A 1 93 ? 11.114 2.718 3.178 1.00 83.12 93 ARG A O 1
ATOM 736 N N . PHE A 1 94 ? 9.383 1.360 2.682 1.00 83.81 94 PHE A N 1
ATOM 737 C CA . PHE A 1 94 ? 8.412 1.975 3.590 1.00 83.81 94 PHE A CA 1
ATOM 738 C C . PHE A 1 94 ? 7.931 1.043 4.711 1.00 83.81 94 PHE A C 1
ATOM 740 O O . PHE A 1 94 ? 7.172 1.482 5.570 1.00 83.81 94 PHE A O 1
ATOM 747 N N . ARG A 1 95 ? 8.400 -0.215 4.760 1.00 82.19 95 ARG A N 1
ATOM 748 C CA . ARG A 1 95 ? 8.090 -1.189 5.829 1.00 82.19 95 ARG A CA 1
ATOM 749 C C . ARG A 1 95 ? 6.591 -1.454 6.023 1.00 82.19 95 ARG A C 1
ATOM 751 O O . ARG A 1 95 ? 6.150 -1.691 7.148 1.00 82.19 95 ARG A O 1
ATOM 758 N N . PHE A 1 96 ? 5.809 -1.407 4.947 1.00 78.00 96 PHE A N 1
ATOM 759 C CA . PHE A 1 96 ? 4.435 -1.906 4.993 1.00 78.00 96 PHE A CA 1
ATOM 760 C C . PHE A 1 96 ? 4.436 -3.434 5.060 1.00 78.00 96 PHE A C 1
ATOM 762 O O . PHE A 1 96 ? 5.322 -4.082 4.505 1.00 78.00 96 PHE A O 1
ATOM 769 N N . ASN A 1 97 ? 3.415 -3.990 5.707 1.00 69.06 97 ASN A N 1
ATOM 770 C CA . ASN A 1 97 ? 3.093 -5.410 5.623 1.00 69.06 97 ASN A CA 1
ATOM 771 C C . ASN A 1 97 ? 1.929 -5.559 4.635 1.00 69.06 97 ASN A C 1
ATOM 773 O O . ASN A 1 97 ? 0.879 -4.954 4.860 1.00 69.06 97 ASN A O 1
ATOM 777 N N . LEU A 1 98 ? 2.147 -6.316 3.554 1.00 62.97 98 LEU A N 1
ATOM 778 C CA . LEU A 1 98 ? 1.206 -6.540 2.448 1.00 62.97 98 LEU A CA 1
ATOM 779 C C . LEU A 1 98 ? 0.720 -7.996 2.380 1.00 62.97 98 LEU A C 1
ATOM 781 O O . LEU A 1 98 ? 1.546 -8.939 2.501 1.00 62.97 98 LEU A O 1
#

Sequence (98 aa):
MVVMLSVQMMAVEWIPKDIKGNDVDLSIYKGKVLLVINVASKCGLTNSNYDELNQLYQNYKDQGFEILAFPCNQFGSQEPGSNKEIEDFVCTRFRFNL

Radius of gyration: 13.49 Å; chains: 1; bounding box: 32×31×33 Å

pLDDT: mean 84.32, std 15.86, range [32.06, 96.38]

Organism: Malus baccata (NCBI:txid106549)

Secondary structure (DSSP, 8-state):
-------PPPPTT---B-TTS-B--GGGGTTSEEEEEEE-TTSTTHHHHHHHHHHHHHHHGGGTEEEEEEE--TTTT---S-HHHHHHHHHHHH----

InterPro domains:
  IPR000889 Glutathione peroxidase [PF00255] (14-96)
  IPR000889 Glutathione peroxidase [PR01011] (29-46)
  IPR000889 Glutathione peroxidase [PR01011] (65-81)
  IPR000889 Glutathione peroxidase [PS51355] (1-98)
  IPR000889 Glutathione peroxidase [PTHR11592] (16-96)
  IPR029759 Glutathione peroxidase active site [PS00460] (31-46)
  IPR029760 Glutathione peroxidase conserved site [PS00763] (68-75)
  IPR036249 Thioredoxin-like superfamily [SSF52833] (14-95)